Protein AF-A0A2U0SBZ8-F1 (afdb_monomer_lite)

pLDDT: mean 71.59, std 21.05, range [34.31, 94.06]

InterPro domains:
  IPR002104 Integrase, catalytic domain [PF00589] (18-80)
  IPR011010 DNA breaking-rejoining enzyme, catalytic core [SSF56349] (2-81)
  IPR013762 Integrase-like, catalytic domain superfamily [G3DSA:1.10.443.10] (1-111)
  IPR050808 Phage Integrase [PTHR30629] (2-86)

Foldseek 3Di:
DQVVLVVDPDDPLLSLLVVLCVQQVDDSVQQLQFFPVQDDVPQQWGWRQLVPPPNSDIDITRHDPVNSVSLVVLVVSDDPPDDRHSHDHPPVNPDPPPDDDDDDDPDDDDDDDDDDDDDDDDDDDDDDDDD

Sequence (131 aa):
MLRAIDGYEGQPAAALALRLTPHVFVRPGELCAAEWTESDLTATVWTIPGEEMKMGRPHRVPLSKQVLALVTEVREVRDEYLNTHWFLSLGQCQGQDQGVAGGVQREPTSHIPGVLRPAEFASPVGANPLR

Radius of gyration: 24.43 Å; chains: 1; bounding box: 36×71×66 Å

Structure (mmCIF, N/CA/C/O backbone):
data_AF-A0A2U0SBZ8-F1
#
_entry.id   AF-A0A2U0SBZ8-F1
#
loop_
_atom_site.group_PDB
_atom_site.id
_atom_site.type_symbol
_atom_site.label_atom_id
_atom_site.label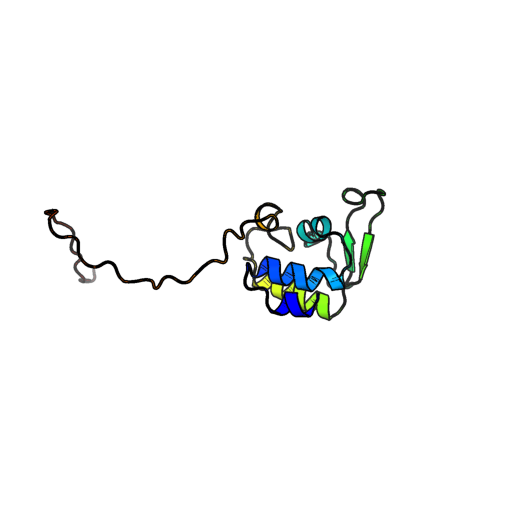_alt_id
_atom_site.label_comp_id
_atom_site.label_asym_id
_atom_site.label_entity_id
_atom_site.label_seq_id
_atom_site.pdbx_PDB_ins_code
_atom_site.Cartn_x
_atom_site.Cartn_y
_atom_site.Cartn_z
_atom_site.occupancy
_atom_site.B_iso_or_equiv
_atom_site.auth_seq_id
_atom_site.auth_comp_id
_atom_site.auth_asym_id
_atom_site.auth_atom_id
_atom_site.pdbx_PDB_model_num
ATOM 1 N N . MET A 1 1 ? -5.319 -15.008 10.208 1.00 61.28 1 MET A N 1
ATOM 2 C CA . MET A 1 1 ? -4.446 -13.872 9.853 1.00 61.28 1 MET A CA 1
ATOM 3 C C . MET A 1 1 ? -5.262 -12.670 9.389 1.00 61.28 1 MET A C 1
ATOM 5 O O . MET A 1 1 ? -5.303 -11.716 10.140 1.00 61.28 1 MET A O 1
ATOM 9 N N . LEU A 1 2 ? -5.997 -12.728 8.268 1.00 76.31 2 LEU A N 1
ATOM 10 C CA . LEU A 1 2 ? -6.769 -11.568 7.773 1.00 76.31 2 LEU A CA 1
ATOM 11 C C . LEU A 1 2 ? -7.811 -11.018 8.768 1.00 76.31 2 LEU A C 1
ATOM 13 O O . LEU A 1 2 ? -7.818 -9.828 9.027 1.00 76.31 2 LEU A O 1
ATOM 17 N N . ARG A 1 3 ? -8.583 -11.885 9.440 1.00 81.31 3 ARG A N 1
ATOM 18 C CA . ARG A 1 3 ? -9.565 -11.457 10.463 1.00 81.31 3 ARG A CA 1
ATOM 19 C C . ARG A 1 3 ? -8.967 -10.727 11.672 1.00 81.31 3 ARG A C 1
ATOM 21 O O . ARG A 1 3 ? -9.692 -10.068 12.399 1.00 81.31 3 ARG A O 1
ATOM 28 N N . ALA A 1 4 ? -7.670 -10.905 11.933 1.00 82.06 4 ALA A N 1
ATOM 29 C CA . ALA A 1 4 ? -7.003 -10.222 13.039 1.00 82.06 4 ALA A CA 1
ATOM 30 C C . ALA A 1 4 ? -6.637 -8.774 12.676 1.00 82.06 4 ALA A C 1
ATOM 32 O O . ALA A 1 4 ? -6.488 -7.952 13.569 1.00 82.06 4 ALA A O 1
ATOM 33 N N . ILE A 1 5 ? -6.519 -8.463 11.379 1.00 84.56 5 ILE A N 1
ATOM 34 C CA . ILE A 1 5 ? -6.257 -7.104 10.888 1.00 84.56 5 ILE A CA 1
ATOM 35 C C . ILE A 1 5 ? -7.489 -6.221 11.107 1.00 84.56 5 ILE A C 1
ATOM 37 O O . ILE A 1 5 ? -7.345 -5.065 11.483 1.00 84.56 5 ILE A O 1
ATOM 41 N N . ASP A 1 6 ? -8.691 -6.782 10.944 1.00 83.88 6 ASP A N 1
ATOM 42 C CA . ASP A 1 6 ? -9.952 -6.051 11.129 1.00 83.88 6 ASP A CA 1
ATOM 43 C C . ASP A 1 6 ? -10.173 -5.584 12.582 1.00 83.88 6 ASP A C 1
ATOM 45 O O . ASP A 1 6 ? -10.913 -4.635 12.816 1.00 83.88 6 ASP A O 1
ATOM 49 N N . GLY A 1 7 ? -9.534 -6.245 13.553 1.00 85.75 7 GLY A N 1
ATOM 50 C CA . GLY A 1 7 ? -9.579 -5.889 14.975 1.00 85.75 7 GLY A CA 1
ATOM 51 C C . GLY A 1 7 ? -8.373 -5.082 15.462 1.00 85.75 7 GLY A C 1
ATOM 52 O O . GLY A 1 7 ? -8.160 -4.998 16.667 1.00 85.75 7 GLY A O 1
ATOM 53 N N . TYR A 1 8 ? -7.535 -4.558 14.563 1.00 86.38 8 TYR A N 1
ATOM 54 C CA . TYR A 1 8 ? -6.382 -3.746 14.947 1.00 86.38 8 TYR A CA 1
ATOM 55 C C . TYR A 1 8 ? -6.825 -2.333 15.365 1.00 86.38 8 TYR A C 1
ATOM 57 O O . TYR A 1 8 ? -7.351 -1.579 14.551 1.00 86.38 8 TYR A O 1
ATOM 65 N N . GLU A 1 9 ? -6.576 -1.967 16.626 1.00 84.38 9 GLU A N 1
ATOM 66 C CA . GLU A 1 9 ? -7.005 -0.690 17.233 1.00 84.38 9 GLU A CA 1
ATOM 67 C C . GLU A 1 9 ? -5.892 0.378 17.296 1.00 84.38 9 GLU A C 1
ATOM 69 O O . GLU A 1 9 ? -6.036 1.396 17.970 1.00 84.38 9 GLU A O 1
ATOM 74 N N . GLY A 1 10 ? -4.759 0.151 16.623 1.00 85.12 10 GLY A N 1
ATOM 75 C CA . GLY A 1 10 ? -3.624 1.078 16.636 1.00 85.12 10 GLY A CA 1
ATOM 76 C C . GLY A 1 10 ? -3.773 2.259 15.671 1.00 85.12 10 GLY A C 1
ATOM 77 O O . GLY A 1 10 ? -4.870 2.716 15.352 1.00 85.12 10 GLY A O 1
ATOM 78 N N . GLN A 1 11 ? -2.643 2.780 15.181 1.00 84.31 11 GLN A N 1
ATOM 79 C CA . GLN A 1 11 ? -2.653 3.939 14.283 1.00 84.31 11 GLN A CA 1
ATOM 80 C C . GLN A 1 11 ? -3.421 3.637 12.977 1.00 84.31 11 GLN A C 1
ATOM 82 O O . GLN A 1 11 ? -3.183 2.593 12.360 1.00 84.31 11 GLN A O 1
ATOM 87 N N . PRO A 1 12 ? -4.270 4.557 12.479 1.00 85.44 12 PRO A N 1
ATOM 88 C CA . PRO A 1 12 ? -5.093 4.314 11.289 1.00 85.44 12 PRO A CA 1
ATOM 89 C C . PRO A 1 12 ? -4.251 4.048 10.033 1.00 85.44 12 PRO A C 1
ATOM 91 O O . PRO A 1 12 ? -4.589 3.188 9.222 1.00 85.44 12 PRO A O 1
ATOM 94 N N . ALA A 1 13 ? -3.100 4.714 9.904 1.00 84.38 13 ALA A N 1
ATOM 95 C CA . ALA A 1 13 ? -2.148 4.459 8.825 1.00 84.38 13 ALA A CA 1
ATOM 96 C C . ALA A 1 13 ? -1.582 3.026 8.874 1.00 84.38 13 ALA A C 1
ATOM 98 O O . ALA A 1 13 ? -1.497 2.358 7.844 1.00 84.38 13 ALA A O 1
ATOM 99 N N . ALA A 1 14 ? -1.256 2.526 10.071 1.00 85.56 14 ALA A N 1
ATOM 100 C CA . ALA A 1 14 ? -0.776 1.160 10.258 1.00 85.56 14 ALA A CA 1
ATOM 101 C C . ALA A 1 14 ? -1.875 0.127 9.953 1.00 85.56 14 ALA A C 1
ATOM 103 O O . ALA A 1 14 ? -1.601 -0.879 9.297 1.00 85.56 14 ALA A O 1
ATOM 104 N N . ALA A 1 15 ? -3.129 0.402 10.329 1.00 87.69 15 ALA A N 1
ATOM 105 C CA . ALA A 1 15 ? -4.275 -0.437 9.974 1.00 87.69 15 ALA A CA 1
ATOM 106 C C . ALA A 1 15 ? -4.429 -0.574 8.447 1.00 87.69 15 ALA A C 1
ATOM 108 O O . ALA A 1 15 ? -4.604 -1.676 7.921 1.00 87.69 15 ALA A O 1
ATOM 109 N N . LEU A 1 16 ? -4.308 0.539 7.716 1.00 89.88 16 LEU A N 1
ATOM 110 C CA . LEU A 1 16 ? -4.375 0.558 6.253 1.00 89.88 16 LEU A CA 1
ATOM 111 C C . LEU A 1 16 ? -3.194 -0.178 5.609 1.00 89.88 16 LEU A C 1
ATOM 113 O O . LEU A 1 16 ? -3.405 -0.965 4.686 1.00 89.88 16 LEU A O 1
ATOM 117 N N . ALA A 1 17 ? -1.973 -0.003 6.120 1.00 89.44 17 ALA A N 1
ATOM 118 C CA . ALA A 1 17 ? -0.798 -0.741 5.651 1.00 89.44 17 ALA A CA 1
ATOM 119 C C . ALA A 1 17 ? -0.955 -2.261 5.845 1.00 89.44 17 ALA A C 1
ATOM 121 O O . ALA A 1 17 ? -0.661 -3.045 4.936 1.00 89.44 17 ALA A O 1
ATOM 122 N N . LEU A 1 18 ? -1.486 -2.690 6.995 1.00 89.50 18 LEU A N 1
ATOM 123 C CA . LEU A 1 18 ? -1.789 -4.097 7.269 1.00 89.50 18 LEU A CA 1
ATOM 124 C C . LEU A 1 18 ? -2.835 -4.650 6.295 1.00 89.50 18 LEU A C 1
ATOM 126 O O . LEU A 1 18 ? -2.651 -5.751 5.776 1.00 89.50 18 LEU A O 1
ATOM 130 N N . ARG A 1 19 ? -3.893 -3.882 5.997 1.00 90.69 19 ARG A N 1
ATOM 131 C CA . ARG A 1 19 ? -4.917 -4.251 5.000 1.00 90.69 19 ARG A CA 1
ATOM 132 C C . ARG A 1 19 ? -4.341 -4.326 3.585 1.00 90.69 19 ARG A C 1
ATOM 134 O O . ARG A 1 19 ? -4.713 -5.222 2.839 1.00 90.69 19 ARG A O 1
ATOM 141 N N . LEU A 1 20 ? -3.421 -3.433 3.219 1.00 91.06 20 LEU A N 1
ATOM 142 C CA . LEU A 1 20 ? -2.800 -3.377 1.891 1.00 91.06 20 LEU A CA 1
ATOM 143 C C . LEU A 1 20 ? -1.797 -4.507 1.641 1.00 91.06 20 LEU A C 1
ATOM 145 O O . LEU A 1 20 ? -1.775 -5.067 0.546 1.00 91.06 20 LEU A O 1
ATOM 149 N N . THR A 1 21 ? -1.010 -4.879 2.651 1.00 90.62 21 THR A N 1
ATOM 150 C CA . THR A 1 21 ? 0.042 -5.910 2.568 1.00 90.62 21 THR A CA 1
ATOM 151 C C . THR A 1 21 ? -0.380 -7.198 1.828 1.00 90.62 21 THR A C 1
ATOM 153 O O . THR A 1 21 ? 0.320 -7.590 0.890 1.00 90.62 21 THR A O 1
ATOM 156 N N . PRO A 1 22 ? -1.513 -7.860 2.155 1.00 90.75 22 PRO A N 1
ATOM 157 C CA . PRO A 1 22 ? -1.942 -9.081 1.465 1.00 90.75 22 PRO A CA 1
ATOM 158 C C . PRO A 1 22 ? -2.406 -8.867 0.017 1.00 90.75 22 PRO A C 1
ATOM 160 O O . PRO A 1 22 ? -2.590 -9.850 -0.695 1.00 90.75 22 PRO A O 1
ATOM 163 N N . HIS A 1 23 ? -2.630 -7.629 -0.426 1.00 91.00 23 HIS A N 1
ATOM 164 C CA . HIS A 1 23 ? -3.053 -7.346 -1.797 1.00 91.00 23 HIS A CA 1
ATOM 165 C C . HIS A 1 23 ? -1.883 -7.095 -2.748 1.00 91.00 23 HIS A C 1
ATOM 167 O O . HIS A 1 23 ? -1.974 -7.455 -3.919 1.00 91.00 23 HIS A O 1
ATOM 173 N N . VAL A 1 24 ? -0.807 -6.469 -2.263 1.00 91.25 24 VAL A N 1
ATOM 174 C CA . VAL A 1 24 ? 0.329 -6.053 -3.103 1.00 91.25 24 VAL A CA 1
ATOM 175 C C . VAL A 1 24 ? 1.506 -7.026 -3.063 1.00 91.25 24 VAL A C 1
ATOM 177 O O . VAL A 1 24 ? 2.316 -7.017 -3.981 1.00 91.25 24 VAL A O 1
ATOM 180 N N . PHE A 1 25 ? 1.603 -7.880 -2.035 1.00 88.75 25 PHE A N 1
ATOM 181 C CA . PHE A 1 25 ? 2.671 -8.884 -1.873 1.00 88.75 25 PHE A CA 1
ATOM 182 C C . PHE A 1 25 ? 4.112 -8.340 -1.934 1.00 88.75 25 PHE A C 1
ATOM 184 O O . PHE A 1 25 ? 5.062 -9.102 -2.122 1.00 88.75 25 PHE A O 1
ATOM 191 N N . VAL A 1 26 ? 4.290 -7.037 -1.730 1.00 89.69 26 VAL A N 1
ATOM 192 C CA . VAL A 1 26 ? 5.605 -6.406 -1.574 1.00 89.69 26 VAL A CA 1
ATOM 193 C C . VAL A 1 26 ? 6.089 -6.562 -0.137 1.00 89.69 26 VAL A C 1
ATOM 195 O O . VAL A 1 26 ? 5.314 -6.879 0.775 1.00 89.69 26 VAL A O 1
ATOM 198 N N . ARG A 1 27 ? 7.377 -6.324 0.106 1.00 88.12 27 ARG A N 1
ATOM 199 C CA . ARG A 1 27 ? 7.896 -6.354 1.475 1.00 88.12 27 ARG A CA 1
ATOM 200 C C . ARG A 1 27 ? 7.320 -5.187 2.280 1.00 88.12 27 ARG A C 1
ATOM 202 O O . ARG A 1 27 ? 7.164 -4.101 1.731 1.00 88.12 27 ARG A O 1
ATOM 209 N N . PRO A 1 28 ? 7.104 -5.346 3.597 1.00 85.75 28 PRO A N 1
ATOM 210 C CA . PRO A 1 28 ? 6.618 -4.251 4.434 1.00 85.75 28 PRO A CA 1
ATOM 211 C C . PRO A 1 28 ? 7.464 -2.974 4.322 1.00 85.75 28 PRO A C 1
ATOM 213 O O . PRO A 1 28 ? 6.904 -1.888 4.271 1.00 85.75 28 PRO A O 1
ATOM 216 N N . GLY A 1 29 ? 8.794 -3.098 4.217 1.00 83.75 29 GLY A N 1
ATOM 217 C CA . GLY A 1 29 ? 9.684 -1.948 4.016 1.00 83.75 29 GLY A CA 1
ATOM 218 C C . GLY A 1 29 ? 9.458 -1.223 2.685 1.00 83.75 29 GLY A C 1
ATOM 219 O O . GLY A 1 29 ? 9.407 -0.001 2.673 1.00 83.75 29 GLY A O 1
ATOM 220 N N . GLU A 1 30 ? 9.237 -1.975 1.601 1.00 86.94 30 GLU A N 1
ATOM 221 C CA . GLU A 1 30 ? 8.922 -1.431 0.270 1.00 86.94 30 GLU A CA 1
ATOM 222 C C . GLU A 1 30 ? 7.551 -0.726 0.288 1.00 86.94 30 GLU A C 1
ATOM 224 O O . GLU A 1 30 ? 7.402 0.357 -0.262 1.00 86.94 30 GLU A O 1
ATOM 229 N N . LEU A 1 31 ? 6.557 -1.287 0.993 1.00 88.75 31 LEU A N 1
ATOM 230 C CA . LEU A 1 31 ? 5.241 -0.657 1.168 1.00 88.75 31 LEU A CA 1
ATOM 231 C C . LEU A 1 31 ? 5.303 0.634 1.994 1.00 88.75 31 LEU A C 1
ATOM 233 O O . LEU A 1 31 ? 4.624 1.602 1.669 1.00 88.75 31 LEU A O 1
ATOM 237 N N . CYS A 1 32 ? 6.102 0.658 3.062 1.00 85.31 32 CYS A N 1
ATOM 238 C CA . CYS A 1 32 ? 6.251 1.841 3.913 1.00 85.31 32 CYS A CA 1
ATOM 239 C C . CYS A 1 32 ? 7.004 2.978 3.208 1.00 85.31 32 CYS A C 1
ATOM 241 O O . CYS A 1 32 ? 6.766 4.142 3.520 1.00 85.31 32 CYS A O 1
ATOM 243 N N . ALA A 1 33 ? 7.903 2.641 2.281 1.00 85.19 33 ALA A N 1
ATOM 244 C CA . ALA A 1 33 ? 8.669 3.592 1.480 1.00 85.19 33 ALA A CA 1
ATOM 245 C C . ALA A 1 33 ? 7.985 3.968 0.152 1.00 85.19 33 ALA A C 1
ATOM 247 O O . ALA A 1 33 ? 8.544 4.752 -0.603 1.00 85.19 33 ALA A O 1
ATOM 248 N N . ALA A 1 34 ? 6.788 3.444 -0.133 1.00 89.00 34 ALA A N 1
ATOM 249 C CA . ALA A 1 34 ? 6.093 3.691 -1.393 1.00 89.00 34 ALA A CA 1
ATOM 250 C C . ALA A 1 34 ? 5.855 5.189 -1.625 1.00 89.00 34 ALA A C 1
ATOM 252 O O . ALA A 1 34 ? 5.26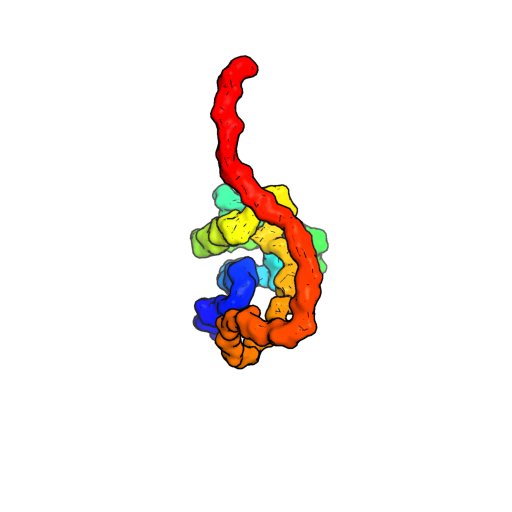5 5.861 -0.773 1.00 89.00 34 ALA A O 1
ATOM 253 N N . GLU A 1 35 ? 6.252 5.709 -2.786 1.00 88.69 35 GLU A N 1
ATOM 254 C CA . GLU A 1 35 ? 6.003 7.102 -3.158 1.00 88.69 35 GLU A CA 1
ATOM 255 C C . GLU A 1 35 ? 4.767 7.264 -4.053 1.00 88.69 35 GLU A C 1
ATOM 257 O O . GLU A 1 35 ? 4.396 6.395 -4.843 1.00 88.69 35 GLU A O 1
ATOM 262 N N . TRP A 1 36 ? 4.114 8.427 -3.971 1.00 88.06 36 TRP A N 1
ATOM 263 C CA . TRP A 1 36 ? 3.001 8.759 -4.871 1.00 88.06 36 TRP A CA 1
ATOM 264 C C . TRP A 1 36 ? 3.454 8.894 -6.329 1.00 88.06 36 TRP A C 1
ATOM 266 O O . TRP A 1 36 ? 2.701 8.558 -7.241 1.00 88.06 36 TRP A O 1
ATOM 276 N N . THR A 1 37 ? 4.687 9.353 -6.540 1.00 88.62 37 THR A N 1
ATOM 277 C CA . THR A 1 37 ? 5.347 9.522 -7.847 1.00 88.62 37 THR A CA 1
ATOM 278 C C . THR A 1 37 ? 5.566 8.191 -8.574 1.00 88.62 37 THR A C 1
ATOM 280 O O . THR A 1 37 ? 5.550 8.151 -9.802 1.00 88.62 37 THR A O 1
ATOM 283 N N . GLU A 1 38 ? 5.717 7.095 -7.831 1.00 88.12 38 GLU A N 1
ATOM 284 C CA . GLU A 1 38 ? 5.898 5.732 -8.346 1.00 88.12 38 GLU A CA 1
ATOM 285 C C . GLU A 1 38 ? 4.582 5.064 -8.769 1.00 88.12 38 GLU A C 1
ATOM 287 O O . GLU A 1 38 ? 4.578 4.022 -9.439 1.00 88.12 38 GLU A O 1
ATOM 292 N N . SER A 1 39 ? 3.452 5.624 -8.333 1.00 87.31 39 SER A N 1
ATOM 293 C CA . SER A 1 39 ? 2.124 5.057 -8.538 1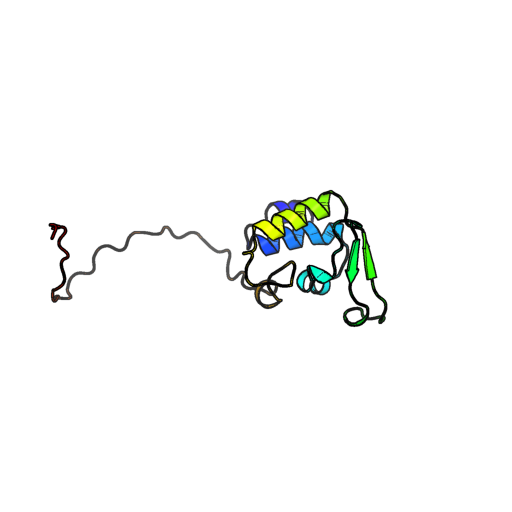.00 87.31 39 SER A CA 1
ATOM 294 C C . SER A 1 39 ? 1.377 5.752 -9.672 1.00 87.31 39 SER A C 1
ATOM 296 O O . SER A 1 39 ? 0.992 6.914 -9.566 1.00 87.31 39 SER A O 1
ATOM 298 N N . ASP A 1 40 ? 1.110 5.017 -10.750 1.00 87.62 40 ASP A N 1
ATOM 299 C CA . ASP A 1 40 ? 0.212 5.455 -11.813 1.00 87.62 40 ASP A CA 1
ATOM 300 C C . ASP A 1 40 ? -1.196 4.922 -11.529 1.00 87.62 40 ASP A C 1
ATOM 302 O O . ASP A 1 40 ? -1.537 3.769 -11.818 1.00 87.62 40 ASP A O 1
ATOM 306 N N . LEU A 1 41 ? -2.031 5.781 -10.943 1.00 83.12 41 LEU A N 1
ATOM 307 C CA . LEU A 1 41 ? -3.426 5.460 -10.634 1.00 83.12 41 LEU A CA 1
ATOM 308 C C . LEU A 1 41 ? -4.296 5.322 -11.894 1.00 83.12 41 LEU A C 1
ATOM 310 O O . LEU A 1 41 ? -5.329 4.659 -11.837 1.00 83.12 41 LEU A O 1
ATOM 314 N N . THR A 1 42 ? -3.880 5.895 -13.029 1.0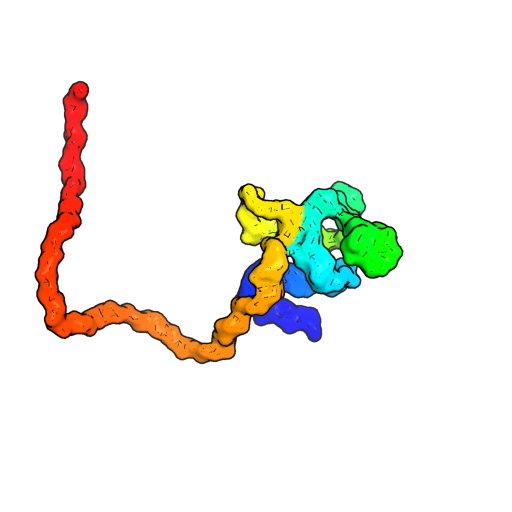0 85.88 42 THR A N 1
ATOM 315 C CA . THR A 1 42 ? -4.601 5.784 -14.308 1.00 85.88 42 THR A CA 1
ATOM 316 C C . THR A 1 42 ? -4.322 4.435 -14.955 1.00 85.88 42 THR A C 1
ATOM 318 O O . THR A 1 42 ? -5.246 3.735 -15.366 1.00 85.88 42 THR A O 1
ATOM 321 N N . ALA A 1 43 ? -3.050 4.036 -15.003 1.00 88.56 43 ALA A N 1
ATOM 322 C CA . ALA A 1 43 ? -2.645 2.717 -15.476 1.00 88.56 43 ALA A CA 1
ATOM 323 C C . ALA A 1 43 ? -2.909 1.609 -14.445 1.00 88.56 43 ALA A C 1
ATOM 325 O O . ALA A 1 43 ? -2.797 0.431 -14.780 1.00 88.56 43 ALA A O 1
ATOM 326 N N . THR A 1 44 ? -3.283 1.959 -13.210 1.00 92.25 44 THR A N 1
ATOM 327 C CA . THR A 1 44 ? -3.488 1.041 -12.076 1.00 92.25 44 THR A CA 1
ATOM 328 C C . THR A 1 44 ? -2.246 0.199 -11.770 1.00 92.25 44 THR A C 1
ATOM 330 O O . THR A 1 44 ? -2.331 -0.995 -11.488 1.00 92.25 44 THR A O 1
ATOM 333 N N . VAL A 1 45 ? -1.066 0.815 -11.846 1.00 93.50 45 VAL A N 1
ATOM 334 C CA . VAL A 1 45 ? 0.220 0.146 -11.623 1.00 93.50 45 VAL A CA 1
ATOM 335 C C . VAL A 1 45 ? 1.074 0.975 -10.679 1.00 93.50 45 VAL A C 1
ATOM 337 O O . VAL A 1 45 ? 1.274 2.168 -10.887 1.00 93.50 45 VAL A O 1
ATOM 340 N N . TRP A 1 46 ? 1.637 0.318 -9.673 1.00 94.06 46 TRP A N 1
ATOM 341 C CA . TRP A 1 46 ? 2.715 0.864 -8.859 1.00 94.06 46 TRP A CA 1
ATOM 342 C C . TRP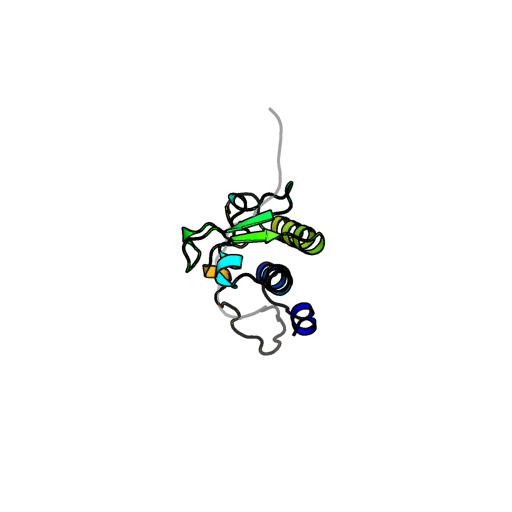 A 1 46 ? 4.045 0.264 -9.313 1.00 94.06 46 TRP A C 1
ATOM 344 O O . TRP A 1 46 ? 4.162 -0.954 -9.463 1.00 94.06 46 TRP A O 1
ATOM 354 N N . THR A 1 47 ? 5.033 1.110 -9.598 1.00 93.12 47 THR A N 1
ATOM 355 C CA . THR A 1 47 ? 6.354 0.678 -10.066 1.00 93.12 47 THR A CA 1
ATOM 356 C C . THR A 1 47 ? 7.406 1.005 -9.019 1.00 93.12 47 THR A C 1
ATOM 358 O O . THR A 1 47 ? 7.795 2.156 -8.884 1.00 93.12 47 THR A O 1
ATOM 361 N N . ILE A 1 48 ? 7.925 -0.020 -8.350 1.00 90.31 48 ILE A N 1
ATOM 362 C CA . ILE A 1 48 ? 9.038 0.118 -7.410 1.00 90.31 48 ILE A CA 1
ATOM 363 C C . ILE A 1 48 ? 10.345 0.215 -8.213 1.00 90.31 48 ILE A C 1
ATOM 365 O O . ILE A 1 48 ? 10.610 -0.677 -9.039 1.00 90.31 48 ILE A O 1
ATOM 369 N N . PRO A 1 49 ? 11.166 1.261 -8.005 1.00 88.56 49 PRO A N 1
ATOM 370 C CA . PRO A 1 49 ? 12.451 1.424 -8.669 1.00 88.56 49 PRO A CA 1
ATOM 371 C C . PRO A 1 49 ? 13.380 0.233 -8.435 1.00 88.56 49 PRO A C 1
ATOM 373 O O . PRO A 1 49 ? 13.378 -0.404 -7.385 1.00 88.56 49 PRO A O 1
ATOM 376 N N . GLY A 1 50 ? 14.224 -0.067 -9.425 1.00 87.12 50 GLY A N 1
ATOM 377 C CA . GLY A 1 50 ? 15.203 -1.148 -9.301 1.00 87.12 50 GLY A CA 1
ATOM 378 C C . GLY A 1 50 ? 16.243 -0.905 -8.203 1.00 87.12 50 GLY A C 1
ATOM 379 O O . GLY A 1 50 ? 16.788 -1.874 -7.688 1.00 87.12 50 GLY A O 1
ATOM 380 N N . GLU A 1 51 ? 16.485 0.357 -7.842 1.00 84.00 51 GLU A N 1
ATOM 381 C CA . GLU A 1 51 ? 17.448 0.778 -6.814 1.00 84.00 51 GLU A CA 1
ATOM 382 C C . GLU A 1 51 ? 17.057 0.285 -5.411 1.00 84.00 51 GLU A C 1
ATOM 384 O O . GLU A 1 51 ? 17.915 -0.179 -4.664 1.00 84.00 51 GLU A O 1
ATOM 389 N N . GLU A 1 52 ? 15.757 0.259 -5.109 1.00 76.62 52 GLU A N 1
ATOM 390 C CA . GLU A 1 52 ? 15.193 -0.268 -3.856 1.00 76.62 52 GLU A CA 1
ATOM 391 C C . GLU A 1 52 ? 15.085 -1.806 -3.856 1.00 76.62 52 GLU A C 1
ATOM 393 O O . GLU A 1 52 ? 14.917 -2.463 -2.823 1.00 76.62 52 GLU A O 1
ATOM 398 N N . MET A 1 53 ? 15.199 -2.424 -5.035 1.00 82.94 53 MET A N 1
ATOM 399 C CA . MET A 1 53 ? 15.040 -3.860 -5.217 1.00 82.94 53 MET A CA 1
ATOM 400 C C . MET A 1 53 ? 16.381 -4.586 -5.130 1.00 82.94 53 MET A C 1
ATOM 402 O O . MET A 1 53 ? 17.334 -4.302 -5.850 1.00 82.94 53 MET A O 1
ATOM 406 N N . LYS A 1 54 ? 16.411 -5.683 -4.365 1.00 79.38 54 LYS A N 1
ATOM 407 C CA . LYS A 1 54 ? 17.605 -6.535 -4.189 1.00 79.38 54 LYS A CA 1
ATOM 408 C C . LYS A 1 54 ? 18.272 -7.001 -5.496 1.00 79.38 54 LYS A C 1
ATOM 410 O O . LYS A 1 54 ? 19.462 -7.296 -5.503 1.00 79.38 54 LYS A O 1
ATOM 415 N N . MET A 1 55 ? 17.506 -7.120 -6.580 1.00 83.94 55 MET A N 1
ATOM 416 C CA . MET A 1 55 ? 17.984 -7.620 -7.876 1.00 83.94 55 MET A CA 1
ATOM 417 C C . MET A 1 55 ? 18.213 -6.513 -8.917 1.00 83.94 55 MET A C 1
ATOM 419 O O . MET A 1 55 ? 18.453 -6.838 -10.080 1.00 83.94 55 MET A O 1
ATOM 423 N N . GLY A 1 56 ? 18.102 -5.232 -8.543 1.00 84.81 56 GLY A N 1
ATOM 424 C CA . GLY A 1 56 ? 18.360 -4.105 -9.446 1.00 84.81 56 GLY A CA 1
ATOM 425 C C . GLY A 1 56 ? 17.337 -3.943 -10.575 1.00 84.81 56 GLY A C 1
ATOM 426 O O . GLY A 1 56 ? 17.605 -3.260 -11.559 1.00 84.81 56 GLY A O 1
ATOM 427 N N . ARG A 1 57 ? 16.185 -4.622 -10.499 1.00 86.81 57 ARG A N 1
ATOM 428 C CA . ARG A 1 57 ? 15.160 -4.624 -11.553 1.00 86.81 57 ARG A CA 1
ATOM 429 C C . ARG A 1 57 ? 13.889 -3.949 -11.049 1.00 86.81 57 ARG A C 1
ATOM 431 O O . ARG A 1 57 ? 13.426 -4.347 -9.980 1.00 86.81 57 ARG A O 1
ATOM 438 N N . PRO A 1 58 ? 13.302 -3.012 -11.816 1.00 90.38 58 PRO A N 1
ATOM 439 C CA . PRO A 1 58 ? 12.024 -2.414 -11.460 1.00 90.38 58 PRO A CA 1
ATOM 440 C C . PRO A 1 58 ? 10.948 -3.480 -11.264 1.00 90.38 58 PRO A C 1
ATOM 442 O O . PRO A 1 58 ? 10.816 -4.397 -12.084 1.00 90.38 58 PRO A O 1
ATOM 445 N N . HIS A 1 59 ? 10.170 -3.352 -10.195 1.00 91.75 59 HIS A N 1
ATOM 446 C CA . HIS A 1 59 ? 9.071 -4.259 -9.895 1.00 91.75 59 HIS A CA 1
ATOM 447 C C . HIS A 1 59 ? 7.738 -3.558 -10.131 1.00 91.75 59 HIS A C 1
ATOM 449 O O . HIS A 1 59 ? 7.457 -2.521 -9.545 1.00 91.75 59 HIS A O 1
ATOM 455 N N . ARG A 1 60 ? 6.917 -4.121 -11.021 1.00 92.75 60 ARG A N 1
ATOM 456 C CA . ARG A 1 60 ? 5.597 -3.581 -11.356 1.00 92.75 60 ARG A CA 1
ATOM 457 C C . ARG A 1 60 ? 4.524 -4.372 -10.629 1.00 92.75 60 ARG A C 1
ATOM 459 O O . ARG A 1 60 ? 4.366 -5.565 -10.884 1.00 92.75 60 ARG A O 1
ATOM 466 N N . VAL A 1 61 ? 3.782 -3.689 -9.771 1.00 92.44 61 VAL A N 1
ATOM 467 C CA . VAL A 1 61 ? 2.700 -4.239 -8.961 1.00 92.44 61 VAL A CA 1
ATOM 468 C C . VAL A 1 61 ? 1.366 -3.753 -9.536 1.00 92.44 61 VAL A C 1
ATOM 470 O O . VAL A 1 61 ? 1.094 -2.550 -9.514 1.00 92.44 61 VAL A O 1
ATOM 473 N N . PRO A 1 62 ? 0.522 -4.647 -10.080 1.00 92.69 62 PRO A N 1
ATOM 474 C CA . PRO A 1 62 ? -0.811 -4.271 -10.535 1.00 92.69 62 PRO A CA 1
ATOM 475 C C . PRO A 1 62 ? -1.719 -3.972 -9.335 1.00 92.69 62 PRO A C 1
ATOM 477 O O . PRO A 1 62 ? -1.810 -4.759 -8.392 1.00 92.69 62 PRO A O 1
ATOM 480 N N . LEU A 1 63 ? -2.419 -2.840 -9.377 1.00 93.06 63 LEU A N 1
ATOM 481 C CA . LEU A 1 63 ? -3.305 -2.380 -8.313 1.00 93.06 63 LEU A CA 1
ATOM 482 C C . LEU A 1 63 ? -4.740 -2.817 -8.613 1.00 93.06 63 LEU A C 1
ATOM 484 O O . LEU A 1 63 ? -5.351 -2.412 -9.601 1.00 93.06 63 LEU A O 1
ATOM 488 N N . SER A 1 64 ? -5.305 -3.653 -7.744 1.00 93.62 64 SER A N 1
ATOM 489 C CA . SER A 1 64 ? -6.712 -4.040 -7.845 1.00 93.62 64 SER A CA 1
ATOM 490 C C . SER A 1 64 ? -7.636 -2.891 -7.426 1.00 93.62 64 SER A C 1
ATOM 492 O O . SER A 1 64 ? -7.234 -1.967 -6.721 1.00 93.62 64 SER A O 1
ATOM 494 N N . LYS A 1 65 ? -8.926 -2.983 -7.772 1.00 92.69 65 LYS A N 1
ATOM 495 C CA . LYS A 1 65 ? -9.939 -2.010 -7.320 1.00 92.69 65 LYS A CA 1
ATOM 496 C C . LYS A 1 65 ? -9.985 -1.864 -5.793 1.00 92.69 65 LYS A C 1
ATOM 498 O O . LYS A 1 65 ? -10.214 -0.769 -5.296 1.00 92.69 65 LYS A O 1
ATOM 503 N N . GLN A 1 66 ? -9.748 -2.958 -5.063 1.00 92.81 66 GLN A N 1
ATOM 504 C CA . GLN A 1 66 ? -9.687 -2.944 -3.599 1.00 92.81 66 GLN A CA 1
ATOM 505 C C . GLN A 1 66 ? -8.483 -2.140 -3.102 1.00 92.81 66 GLN A C 1
ATOM 507 O O . GLN A 1 66 ? -8.620 -1.332 -2.191 1.00 92.81 66 GLN A O 1
ATOM 512 N N . VAL A 1 67 ? -7.324 -2.311 -3.742 1.00 93.12 67 VAL A N 1
ATOM 513 C CA . VAL A 1 67 ? -6.113 -1.548 -3.417 1.00 93.12 67 VAL A CA 1
ATOM 514 C C . VAL A 1 67 ? -6.320 -0.064 -3.686 1.00 93.12 67 VAL A C 1
ATOM 516 O O . VAL A 1 67 ? -5.980 0.748 -2.839 1.00 93.12 67 VAL A O 1
ATOM 519 N N . LEU A 1 68 ? -6.932 0.302 -4.812 1.00 92.50 68 LEU A N 1
ATOM 520 C CA . LEU A 1 68 ? -7.209 1.705 -5.138 1.00 92.50 68 LEU A CA 1
ATOM 521 C C . LEU A 1 68 ? -8.130 2.381 -4.111 1.00 92.50 68 LEU A C 1
ATOM 523 O O . LEU A 1 68 ? -7.906 3.539 -3.761 1.00 92.50 68 LEU A O 1
ATOM 527 N N . ALA A 1 69 ? -9.136 1.662 -3.602 1.00 92.94 69 ALA A N 1
ATOM 528 C CA . ALA A 1 69 ? -9.995 2.162 -2.530 1.00 92.94 69 ALA A CA 1
ATOM 529 C C . ALA A 1 69 ? -9.192 2.410 -1.241 1.00 92.94 69 ALA A C 1
ATOM 531 O O . ALA A 1 69 ? -9.225 3.511 -0.701 1.00 92.94 69 ALA A O 1
ATOM 532 N N . LEU A 1 70 ? -8.377 1.437 -0.821 1.00 91.69 70 LEU A N 1
ATOM 533 C CA . LEU A 1 70 ? -7.513 1.564 0.359 1.00 91.69 70 LEU A CA 1
ATOM 534 C C . LEU A 1 70 ? -6.483 2.693 0.219 1.00 91.69 70 LEU A C 1
ATOM 536 O O . LEU A 1 70 ? -6.253 3.443 1.158 1.00 91.69 70 LEU A O 1
ATOM 540 N N . VAL A 1 71 ? -5.867 2.838 -0.954 1.00 90.00 71 VAL A N 1
ATOM 541 C CA . VAL A 1 71 ? -4.906 3.912 -1.248 1.00 90.00 71 VAL A CA 1
ATOM 542 C C . VAL A 1 71 ? -5.588 5.282 -1.193 1.00 90.00 71 VAL A C 1
ATOM 544 O O . VAL A 1 71 ? -4.976 6.258 -0.770 1.00 90.00 71 VAL A O 1
ATOM 547 N N . THR A 1 72 ? -6.866 5.360 -1.566 1.00 89.19 72 THR A N 1
ATOM 548 C CA . THR A 1 72 ? -7.666 6.582 -1.421 1.00 89.19 72 THR A CA 1
ATOM 549 C C . THR A 1 72 ? -7.932 6.890 0.054 1.00 89.19 72 THR A C 1
ATOM 551 O O . THR A 1 72 ? -7.679 8.013 0.472 1.00 89.19 72 THR A O 1
ATOM 554 N N . GLU A 1 73 ? -8.309 5.893 0.865 1.00 90.12 73 GLU A N 1
ATOM 555 C CA . GLU A 1 73 ? -8.440 6.045 2.328 1.00 90.12 73 GLU A CA 1
ATOM 556 C C . GLU A 1 73 ? -7.123 6.546 2.958 1.00 90.12 73 GLU A C 1
ATOM 558 O O . GLU A 1 73 ? -7.124 7.446 3.795 1.00 90.12 73 GLU A O 1
ATOM 563 N N . VAL A 1 74 ? -5.968 6.033 2.508 1.00 88.69 74 VAL A N 1
ATOM 564 C CA . VAL A 1 74 ? -4.643 6.503 2.958 1.00 88.69 74 VAL A CA 1
ATOM 565 C C . VAL A 1 74 ? -4.434 7.994 2.654 1.00 88.69 74 VAL A C 1
ATOM 567 O O . VAL A 1 74 ? -3.842 8.705 3.468 1.00 88.69 74 VAL A O 1
ATOM 570 N N . ARG A 1 75 ? -4.932 8.495 1.514 1.00 85.06 75 ARG A N 1
ATOM 571 C CA . ARG A 1 75 ? -4.861 9.926 1.157 1.00 85.06 75 ARG A CA 1
ATOM 572 C C . ARG A 1 75 ? -5.746 10.815 2.018 1.00 85.06 75 ARG A C 1
ATOM 574 O O . ARG A 1 75 ? -5.420 11.984 2.153 1.00 85.06 75 ARG A O 1
ATOM 581 N N . GLU A 1 76 ? -6.834 10.287 2.558 1.00 84.62 76 GLU A N 1
ATOM 582 C CA . GLU A 1 76 ? -7.743 11.035 3.431 1.00 84.62 76 GLU A CA 1
ATOM 583 C C . GLU A 1 76 ? -7.243 11.072 4.876 1.00 84.62 76 GLU A C 1
ATOM 585 O O . GLU A 1 76 ? -7.385 12.079 5.562 1.00 84.62 76 GLU A O 1
ATOM 590 N N . VAL A 1 77 ? -6.631 9.977 5.341 1.00 82.00 77 VAL A N 1
ATOM 591 C CA . VAL A 1 77 ? -6.047 9.892 6.689 1.00 82.00 77 VAL A CA 1
ATOM 592 C C . VAL A 1 77 ? -4.800 10.771 6.824 1.00 82.00 77 VAL A C 1
ATOM 594 O O . VAL A 1 77 ? -4.472 11.210 7.927 1.00 82.00 77 VAL A O 1
ATOM 597 N N . ARG A 1 78 ? -4.087 11.027 5.723 1.00 74.31 78 ARG A N 1
ATOM 598 C CA . ARG A 1 78 ? -2.916 11.912 5.715 1.00 74.31 78 ARG A CA 1
ATOM 599 C C . ARG A 1 78 ? -3.318 13.361 5.441 1.00 74.31 78 ARG A C 1
ATOM 601 O O . ARG A 1 78 ? -4.187 13.634 4.624 1.00 74.31 78 ARG A O 1
ATOM 608 N N . ASP A 1 79 ? -2.589 14.286 6.053 1.00 63.19 79 ASP A N 1
ATOM 609 C CA . ASP A 1 79 ? -2.668 15.703 5.704 1.00 63.19 79 ASP A CA 1
ATOM 610 C C . ASP A 1 79 ? -1.968 15.973 4.352 1.00 63.19 79 ASP A C 1
ATOM 612 O O . ASP A 1 79 ? -0.940 15.364 4.021 1.00 63.19 79 ASP A O 1
ATOM 616 N N . GLU A 1 80 ? -2.543 16.874 3.557 1.00 59.22 80 GLU A N 1
ATOM 617 C CA . GLU A 1 80 ? -2.190 17.195 2.165 1.00 59.22 80 GLU A CA 1
ATOM 618 C C . GLU A 1 80 ? -0.772 17.773 2.028 1.00 59.22 80 GLU A C 1
ATOM 620 O O . GLU A 1 80 ? -0.112 17.581 1.005 1.00 59.22 80 GLU A O 1
ATOM 625 N N . TYR A 1 81 ? -0.271 18.444 3.064 1.00 49.97 81 TYR A N 1
ATOM 626 C CA . TYR A 1 81 ? 0.754 19.468 2.873 1.00 49.97 81 TYR A CA 1
ATOM 627 C C . TYR A 1 81 ? 2.221 19.016 2.898 1.00 49.97 81 TYR A C 1
ATOM 629 O O . TYR A 1 81 ? 3.075 19.820 2.528 1.00 49.97 81 TYR A O 1
ATOM 637 N N . LEU A 1 82 ? 2.572 17.788 3.314 1.00 53.91 82 LEU A N 1
ATOM 638 C CA . LEU A 1 82 ? 3.984 17.507 3.657 1.00 53.91 82 LEU A CA 1
ATOM 639 C C . LEU A 1 82 ? 4.585 16.146 3.290 1.00 53.91 82 LEU A C 1
ATOM 641 O O . LEU A 1 82 ? 5.702 15.868 3.714 1.00 53.91 82 LEU A O 1
ATOM 645 N N . ASN A 1 83 ? 3.936 15.287 2.501 1.00 66.56 83 ASN A N 1
ATOM 646 C CA . ASN A 1 83 ? 4.478 13.935 2.322 1.00 66.56 83 ASN A CA 1
ATOM 647 C C . ASN A 1 83 ? 4.476 13.459 0.858 1.00 66.56 83 ASN A C 1
ATOM 649 O O . ASN A 1 83 ? 3.440 13.438 0.196 1.00 66.56 83 ASN A O 1
ATOM 653 N N . THR A 1 84 ? 5.636 13.014 0.373 1.00 80.25 84 THR A N 1
ATOM 654 C CA . THR A 1 84 ? 5.825 12.365 -0.946 1.00 80.25 84 THR A CA 1
ATOM 655 C C . THR A 1 84 ? 5.408 10.886 -0.935 1.00 80.25 84 THR A C 1
ATOM 657 O O . THR A 1 84 ? 5.147 10.301 -1.981 1.00 80.25 84 THR A O 1
ATOM 660 N N . HIS A 1 85 ? 5.275 10.296 0.256 1.00 85.75 85 HIS A N 1
ATOM 661 C CA . HIS A 1 85 ? 5.102 8.856 0.468 1.00 85.75 85 HIS A CA 1
ATOM 662 C C . HIS A 1 85 ? 3.651 8.466 0.777 1.00 85.75 85 HIS A C 1
ATOM 664 O O . HIS A 1 85 ? 2.904 9.266 1.345 1.00 85.75 85 HIS A O 1
ATOM 670 N N . TRP A 1 86 ? 3.236 7.239 0.458 1.00 84.94 86 TRP A N 1
ATOM 671 C CA . TRP A 1 86 ? 1.919 6.698 0.810 1.00 84.94 86 TRP A CA 1
ATOM 672 C C . TRP A 1 86 ? 1.701 6.761 2.322 1.00 84.94 86 TRP A C 1
ATOM 674 O O . TRP A 1 86 ? 0.712 7.327 2.784 1.00 84.94 86 TRP A O 1
ATOM 684 N N . PHE A 1 87 ? 2.681 6.283 3.087 1.00 81.62 87 PHE A N 1
ATOM 685 C CA . PHE A 1 87 ? 2.696 6.330 4.545 1.00 81.62 87 PHE A CA 1
ATOM 686 C C . PHE A 1 87 ? 3.766 7.313 5.029 1.00 81.62 87 PHE A C 1
ATOM 688 O O . PHE A 1 87 ? 4.772 7.526 4.357 1.00 81.62 87 PHE A O 1
ATOM 695 N N . LEU A 1 88 ? 3.544 7.947 6.185 1.00 66.75 88 LEU A N 1
ATOM 696 C CA . LEU A 1 88 ? 4.537 8.828 6.807 1.00 66.75 88 LEU A CA 1
ATOM 697 C C . LEU A 1 88 ? 5.856 8.060 6.985 1.00 66.75 88 LEU A C 1
ATOM 699 O O . LEU A 1 88 ? 5.836 6.913 7.437 1.00 66.75 88 LEU A O 1
ATOM 703 N N . SER A 1 89 ? 6.970 8.698 6.606 1.00 51.47 89 SER A N 1
ATOM 704 C CA . SER A 1 89 ? 8.314 8.104 6.572 1.00 51.47 89 SER A CA 1
ATOM 705 C C . SER A 1 89 ? 8.612 7.243 7.809 1.00 51.47 89 SER A C 1
ATOM 707 O O . SER A 1 89 ? 8.191 7.570 8.920 1.00 51.47 89 SER A O 1
ATOM 709 N N . LEU A 1 90 ? 9.344 6.147 7.570 1.00 51.19 90 LEU A N 1
ATOM 710 C CA . LEU A 1 90 ? 9.647 4.944 8.374 1.00 51.19 90 LEU A CA 1
ATOM 711 C C . LEU A 1 90 ? 9.681 5.048 9.917 1.00 51.19 90 LEU A C 1
ATOM 713 O O . LEU A 1 90 ? 9.512 4.028 10.585 1.00 51.19 90 LEU A O 1
ATOM 717 N N . GLY A 1 91 ? 9.839 6.234 10.502 1.00 49.19 91 GLY A N 1
ATOM 718 C CA . GLY A 1 91 ? 9.804 6.475 11.947 1.00 49.19 91 GLY A CA 1
ATOM 719 C C . GLY A 1 91 ? 8.437 6.297 12.624 1.00 49.19 91 GLY A C 1
ATOM 720 O O . GLY A 1 91 ? 8.382 6.309 13.848 1.00 49.19 91 GLY A O 1
ATOM 721 N N . GLN A 1 92 ? 7.337 6.137 11.877 1.00 49.38 92 GLN A N 1
ATOM 722 C CA . GLN A 1 92 ? 6.006 5.845 12.451 1.00 49.38 92 GLN A CA 1
ATOM 723 C C . GLN A 1 92 ? 5.539 4.398 12.214 1.00 49.38 92 GLN A C 1
ATOM 725 O O . GLN A 1 92 ? 4.712 3.893 12.967 1.00 49.38 92 GLN A O 1
ATOM 730 N N . CYS A 1 93 ? 6.090 3.694 11.217 1.00 48.28 93 CYS A N 1
ATOM 731 C CA . CYS A 1 93 ? 5.758 2.283 10.974 1.00 48.28 93 CYS A CA 1
ATOM 732 C C . CYS A 1 93 ? 6.543 1.327 11.892 1.00 48.28 93 CYS A C 1
ATOM 734 O O . CYS A 1 93 ? 6.104 0.204 12.143 1.00 48.28 93 CYS A O 1
ATOM 736 N N . GLN A 1 94 ? 7.694 1.763 12.420 1.00 41.66 94 GLN A N 1
ATOM 737 C CA . GLN A 1 94 ? 8.469 1.014 13.410 1.00 41.66 94 GLN A CA 1
ATOM 738 C C . GLN A 1 94 ? 8.067 1.408 14.838 1.00 41.66 94 GLN A C 1
ATOM 740 O O . GLN A 1 94 ? 8.643 2.307 15.433 1.00 41.66 94 GLN A O 1
ATOM 745 N N . GLY A 1 95 ? 7.085 0.699 15.399 1.00 48.12 95 GLY A N 1
ATOM 746 C CA . GLY A 1 95 ? 6.993 0.449 16.841 1.00 48.12 95 GLY A CA 1
ATOM 747 C C . GLY A 1 95 ? 6.986 1.666 17.775 1.00 48.12 95 GLY A C 1
ATOM 748 O O . GLY A 1 95 ? 7.938 1.884 18.519 1.00 48.12 95 GLY A O 1
ATOM 749 N N . GLN A 1 96 ? 5.848 2.354 17.857 1.00 43.19 96 GLN A N 1
ATOM 750 C CA . GLN A 1 96 ? 5.404 3.008 19.095 1.00 43.19 96 GLN A CA 1
ATOM 751 C C . GLN A 1 96 ? 3.972 2.568 19.421 1.00 43.19 96 GLN A C 1
ATOM 753 O O . GLN A 1 96 ? 3.055 3.373 19.504 1.00 43.19 96 GLN A O 1
ATOM 758 N N . ASP A 1 97 ? 3.784 1.262 19.592 1.00 47.28 97 ASP A N 1
ATOM 759 C CA . ASP A 1 97 ? 2.658 0.728 20.359 1.00 47.28 97 ASP A CA 1
ATOM 760 C C . ASP A 1 97 ? 3.201 0.358 21.747 1.00 47.28 97 ASP A C 1
ATOM 762 O O . ASP A 1 97 ? 3.532 -0.793 22.041 1.00 47.28 97 ASP A O 1
ATOM 766 N N . GLN A 1 98 ? 3.454 1.381 22.570 1.00 39.59 98 GLN A N 1
ATOM 767 C CA . GLN A 1 98 ? 3.672 1.153 23.993 1.00 39.59 98 GLN A CA 1
ATOM 768 C C . GLN A 1 98 ? 2.312 0.946 24.659 1.00 39.59 98 GLN A C 1
ATOM 770 O O . GLN A 1 98 ? 1.65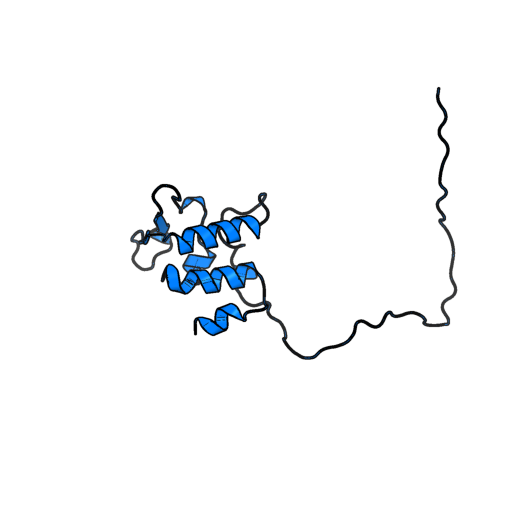7 1.900 25.060 1.00 39.59 98 GLN A O 1
ATOM 775 N N . GLY A 1 99 ? 1.955 -0.325 24.838 1.00 35.41 99 GLY A N 1
ATOM 776 C CA . GLY A 1 99 ? 1.183 -0.779 25.989 1.00 35.41 99 GLY A CA 1
ATOM 777 C C . GLY A 1 99 ? -0.334 -0.743 25.846 1.00 35.41 99 GLY A C 1
ATOM 778 O O . GLY A 1 99 ? -1.001 0.143 26.371 1.00 35.41 99 GLY A O 1
ATOM 779 N N . VAL A 1 100 ? -0.896 -1.832 25.324 1.00 44.84 100 VAL A N 1
ATOM 780 C CA . VAL A 1 100 ? -2.226 -2.281 25.746 1.00 44.84 100 VAL A CA 1
ATOM 781 C C . VAL A 1 100 ? -2.091 -2.916 27.135 1.00 44.84 100 VAL A C 1
ATOM 783 O O . VAL A 1 100 ? -1.727 -4.084 27.263 1.00 44.84 100 VAL A O 1
ATOM 786 N N . ALA A 1 101 ? -2.365 -2.145 28.189 1.00 39.69 101 ALA A N 1
ATOM 787 C CA . ALA A 1 101 ? -2.655 -2.677 29.520 1.00 39.69 101 ALA A CA 1
ATOM 788 C C . ALA A 1 101 ? -3.548 -1.718 30.325 1.00 39.69 101 ALA A C 1
ATOM 790 O O . ALA A 1 101 ? -3.086 -0.681 30.783 1.00 39.69 101 ALA A O 1
ATOM 791 N N . GLY A 1 102 ? -4.797 -2.133 30.559 1.00 34.31 102 GLY A N 1
ATOM 792 C CA . GLY A 1 102 ? -5.572 -1.780 31.755 1.00 34.31 102 GLY A CA 1
ATOM 793 C C . GLY A 1 102 ? -6.193 -0.381 31.796 1.00 34.31 102 GLY A C 1
ATOM 794 O O . GLY A 1 102 ? -5.512 0.635 31.770 1.00 34.31 102 GLY A O 1
ATOM 795 N N . GLY A 1 103 ? -7.520 -0.332 31.934 1.00 40.56 103 GLY A N 1
ATOM 796 C CA . GLY A 1 103 ? -8.249 0.916 32.124 1.00 40.56 103 GLY A CA 1
ATOM 797 C C . GLY A 1 103 ? -7.825 1.684 33.378 1.00 40.56 103 GLY A C 1
ATOM 798 O O . GLY A 1 103 ? -7.615 1.102 34.436 1.00 40.56 103 GLY A O 1
ATOM 799 N N . VAL A 1 104 ? -7.800 3.010 33.262 1.00 37.00 104 VAL A N 1
ATOM 800 C CA . VAL A 1 104 ? -7.941 3.942 34.382 1.00 37.00 104 VAL A CA 1
ATOM 801 C C . VAL A 1 104 ? -8.848 5.069 33.904 1.00 37.00 104 VAL A C 1
ATOM 803 O O . VAL A 1 104 ? -8.590 5.725 32.893 1.00 37.00 104 VAL A O 1
ATOM 806 N N . GLN A 1 105 ? -9.961 5.233 34.613 1.00 35.19 105 GLN A N 1
ATOM 807 C CA . GLN A 1 105 ? -10.890 6.341 34.456 1.00 35.19 105 GLN A CA 1
ATOM 808 C C . GLN A 1 105 ? -10.125 7.661 34.580 1.00 35.19 105 GLN A C 1
ATOM 810 O O . GLN A 1 105 ? -9.319 7.837 35.492 1.00 35.19 105 GLN A O 1
ATOM 815 N N . ARG A 1 106 ? -10.383 8.610 33.679 1.00 35.97 106 ARG A N 1
ATOM 816 C CA . ARG A 1 106 ? -9.941 9.989 33.884 1.00 35.97 106 ARG A CA 1
ATOM 817 C C . ARG A 1 106 ? -10.834 10.602 34.961 1.00 35.97 106 ARG A C 1
ATOM 819 O O . ARG A 1 106 ? -11.901 11.117 34.642 1.00 35.97 106 ARG A O 1
ATOM 826 N N . GLU A 1 107 ? -10.430 10.506 36.224 1.00 34.69 107 GLU A N 1
ATOM 827 C CA . GLU A 1 107 ? -11.037 11.323 37.274 1.00 34.69 107 GLU A CA 1
ATOM 828 C C . GLU A 1 107 ? -10.563 12.782 37.143 1.00 34.69 107 GLU A C 1
ATOM 830 O O . GLU A 1 107 ? -9.385 13.034 36.869 1.00 34.69 107 GLU A O 1
ATOM 835 N N . PRO A 1 108 ? -11.461 13.765 37.319 1.00 43.91 108 PRO A N 1
ATOM 836 C CA . PRO A 1 108 ? -11.110 15.172 37.258 1.00 43.91 108 PRO A CA 1
ATOM 837 C C . PRO A 1 108 ? -10.422 15.561 38.568 1.00 43.91 108 PRO A C 1
ATOM 839 O O . PRO A 1 108 ? -11.059 15.615 39.618 1.00 43.91 108 PRO A O 1
ATOM 842 N N . THR A 1 109 ? -9.122 15.856 38.539 1.00 44.00 109 THR A N 1
ATOM 843 C CA . THR A 1 109 ? -8.426 16.357 39.732 1.00 44.00 109 THR A CA 1
ATOM 844 C C . THR A 1 109 ? -8.857 17.793 40.032 1.00 44.00 109 THR A C 1
ATOM 846 O O . THR A 1 109 ? -8.221 18.766 39.632 1.00 44.00 109 THR A O 1
ATOM 849 N N . SER A 1 110 ? -9.957 17.925 40.769 1.00 39.00 110 SER A N 1
ATOM 850 C CA . SER A 1 110 ? -10.184 19.046 41.668 1.00 39.00 110 SER A CA 1
ATOM 851 C C . SER A 1 110 ? -9.425 18.809 42.976 1.00 39.00 110 SER A C 1
ATOM 853 O O . SER A 1 110 ? -9.492 17.715 43.526 1.00 39.00 110 SER A O 1
ATOM 855 N N . HIS A 1 111 ? -8.845 19.881 43.520 1.00 37.66 111 HIS A N 1
ATOM 856 C CA . HIS A 1 111 ? -8.531 20.072 44.943 1.00 37.66 111 HIS A CA 1
ATOM 857 C C . HIS A 1 111 ? -7.228 19.452 45.503 1.00 37.66 111 HIS A C 1
ATOM 859 O O . HIS A 1 111 ? -7.203 18.328 45.989 1.00 37.66 111 HIS A O 1
ATOM 865 N N . ILE A 1 112 ? -6.170 20.272 45.591 1.00 45.56 112 ILE A N 1
ATOM 866 C CA . ILE A 1 112 ? -5.190 20.184 46.689 1.00 45.56 112 ILE A CA 1
ATOM 867 C C . ILE A 1 112 ? -5.277 21.501 47.484 1.00 45.56 112 ILE A C 1
ATOM 869 O O . ILE A 1 112 ? -5.145 22.572 46.884 1.00 45.56 112 ILE A O 1
ATOM 873 N N . PRO A 1 113 ? -5.523 21.462 48.806 1.00 36.00 113 PRO A N 1
ATOM 874 C CA . PRO A 1 113 ? -5.557 22.646 49.657 1.00 36.00 113 PRO A CA 1
ATOM 875 C C . PRO A 1 113 ? -4.129 23.091 50.014 1.00 36.00 113 PRO A C 1
ATOM 877 O O . PRO A 1 113 ? -3.271 22.257 50.289 1.00 36.00 113 PRO A O 1
ATOM 880 N N . GLY A 1 114 ? -3.882 24.406 50.072 1.00 48.34 114 GLY A N 1
ATOM 881 C CA . GLY A 1 114 ? -2.723 24.949 50.799 1.00 48.34 114 GLY A CA 1
ATOM 882 C C . GLY A 1 114 ? -1.678 25.754 50.023 1.00 48.34 114 GLY A C 1
ATOM 883 O O . GLY A 1 114 ? -0.671 26.115 50.622 1.00 48.34 114 GLY A O 1
ATOM 884 N N . VAL A 1 115 ? -1.895 26.111 48.753 1.00 48.00 115 VAL A N 1
ATOM 885 C CA . VAL A 1 115 ? -1.027 27.090 48.069 1.00 48.00 115 VAL A CA 1
ATOM 886 C C . VAL A 1 115 ? -1.815 28.366 47.775 1.00 48.00 115 VAL A C 1
ATOM 888 O O . VAL A 1 115 ? -2.759 28.379 46.986 1.00 48.00 115 VAL A O 1
ATOM 891 N N . LEU A 1 116 ? -1.451 29.435 48.486 1.00 38.22 116 LEU A N 1
ATOM 892 C CA . LEU A 1 116 ? -1.969 30.790 48.308 1.00 38.22 116 LEU A CA 1
ATOM 893 C C . LEU A 1 116 ? -1.436 31.425 47.008 1.00 38.22 116 LEU A C 1
ATOM 895 O O . LEU A 1 116 ? -0.322 31.151 46.571 1.00 38.22 116 LEU A O 1
ATOM 899 N N . ARG A 1 117 ? -2.305 32.257 46.419 1.00 42.84 117 ARG A N 1
ATOM 900 C CA . ARG A 1 117 ? -2.276 32.905 45.089 1.00 42.84 117 ARG A CA 1
ATOM 901 C C . ARG A 1 117 ? -1.213 34.020 44.992 1.00 42.84 117 ARG A C 1
ATOM 903 O O . ARG A 1 117 ? -0.658 34.392 46.022 1.00 42.84 117 ARG A O 1
ATOM 910 N N . PRO A 1 118 ? -0.990 34.633 43.813 1.00 45.31 118 PRO A N 1
ATOM 911 C CA . PRO A 1 118 ? -1.769 35.840 43.455 1.00 45.31 118 PRO A CA 1
ATOM 912 C C . PRO A 1 118 ? -2.102 35.906 41.945 1.00 45.31 118 PRO A C 1
ATOM 914 O O . PRO A 1 118 ? -1.290 35.543 41.111 1.00 45.31 118 PRO A O 1
ATOM 917 N N . ALA A 1 119 ? -3.367 36.110 41.570 1.00 38.31 119 ALA A N 1
ATOM 918 C CA . ALA A 1 119 ? -3.955 37.410 41.209 1.00 38.31 119 ALA A CA 1
ATOM 919 C C . ALA A 1 119 ? -3.555 37.895 39.795 1.00 38.31 119 ALA A C 1
ATOM 921 O O . ALA A 1 119 ? -2.384 37.892 39.450 1.00 38.31 119 ALA A O 1
ATOM 922 N N . GLU A 1 120 ? -4.566 38.376 39.054 1.00 37.78 120 GLU A N 1
ATOM 923 C CA . GLU A 1 120 ? -4.475 39.136 37.788 1.00 37.78 120 GLU A CA 1
ATOM 924 C C . GLU A 1 120 ? -4.205 38.252 36.543 1.00 37.78 120 GLU A C 1
ATOM 926 O O . GLU A 1 120 ? -3.229 37.529 36.464 1.00 37.78 120 GLU A O 1
ATOM 931 N N . PHE A 1 121 ? -5.070 38.147 35.534 1.00 45.44 121 PHE A N 1
ATOM 932 C CA . PHE A 1 121 ? -5.782 39.209 34.836 1.00 45.44 121 PHE A CA 1
ATOM 933 C C . PHE A 1 121 ? -7.159 38.713 34.376 1.00 45.44 121 PHE A C 1
ATOM 935 O O . PHE A 1 121 ? -7.286 37.755 33.613 1.00 45.44 121 PHE A O 1
ATOM 942 N N . ALA A 1 122 ? -8.199 39.395 34.846 1.00 43.38 122 ALA A N 1
ATOM 943 C CA . ALA A 1 122 ? -9.535 39.293 34.297 1.00 43.38 122 ALA A CA 1
ATOM 944 C C . ALA A 1 122 ? -9.582 39.971 32.919 1.00 43.38 122 ALA A C 1
ATOM 946 O O . ALA A 1 122 ? -9.036 41.057 32.725 1.00 43.38 122 ALA A O 1
ATOM 947 N N . SER A 1 123 ? -10.294 39.346 31.984 1.00 45.91 123 SER A N 1
ATOM 948 C CA . SER A 1 123 ? -10.925 40.054 30.868 1.00 45.91 123 SER A CA 1
ATOM 949 C C . SER A 1 123 ? -11.926 41.083 31.420 1.00 45.91 123 SER A C 1
ATOM 951 O O . SER A 1 123 ? -12.490 40.868 32.498 1.00 45.91 123 SER A O 1
ATOM 953 N N . PRO A 1 124 ? -12.241 42.142 30.660 1.00 53.53 124 PRO A N 1
ATOM 954 C CA . PRO A 1 124 ? -13.646 42.223 30.291 1.00 53.53 124 PRO A CA 1
ATOM 955 C C . PRO A 1 124 ? -13.904 42.591 28.828 1.00 53.53 124 PRO A C 1
ATOM 957 O O . PRO A 1 124 ? -13.225 43.388 28.187 1.00 53.53 124 PRO A O 1
ATOM 960 N N . VAL A 1 125 ? -14.981 41.971 28.368 1.00 50.59 125 VAL A N 1
ATOM 961 C CA . VAL A 1 125 ? -15.872 42.300 27.260 1.00 50.59 125 VAL A CA 1
ATOM 962 C C . VAL A 1 125 ? -16.094 43.810 27.067 1.00 50.59 125 VAL A C 1
ATOM 964 O O . VAL A 1 125 ? -16.477 44.505 28.000 1.00 50.59 125 VAL A O 1
ATOM 967 N N . GLY A 1 126 ? -16.004 44.241 25.802 1.00 43.16 126 GLY A N 1
ATOM 968 C CA . GLY A 1 126 ? -16.961 45.153 25.161 1.00 43.16 126 GLY A CA 1
ATOM 969 C C . GLY A 1 126 ? -16.783 46.663 25.353 1.00 43.16 126 GLY A C 1
ATOM 970 O O . GLY A 1 126 ? -17.130 47.193 26.398 1.00 43.16 126 GLY A O 1
ATOM 971 N N . ALA A 1 127 ? -16.404 47.361 24.274 1.00 49.03 127 ALA A N 1
ATOM 972 C CA . ALA A 1 127 ? -17.099 48.561 23.779 1.00 49.03 127 ALA A CA 1
ATOM 973 C C . ALA A 1 127 ? -16.449 49.076 22.478 1.00 49.03 127 ALA A C 1
ATOM 975 O O . ALA A 1 127 ? -15.343 49.606 22.476 1.00 49.03 127 ALA A O 1
ATOM 976 N N . ASN A 1 128 ? -17.183 48.939 21.374 1.00 46.81 128 ASN A N 1
ATOM 977 C CA . ASN A 1 128 ? -17.113 49.822 20.205 1.00 46.81 128 ASN A CA 1
ATOM 978 C C . ASN A 1 128 ? -17.760 51.168 20.602 1.00 46.81 128 ASN A C 1
ATOM 980 O O . ASN A 1 128 ? -18.774 51.138 21.308 1.00 46.81 128 ASN A O 1
ATOM 984 N N . PRO A 1 129 ? -17.227 52.330 20.186 1.00 50.84 129 PRO A N 1
ATOM 985 C CA . PRO A 1 129 ? -17.916 53.043 19.106 1.00 50.84 129 PRO A CA 1
ATOM 986 C C . PRO A 1 129 ? -16.981 53.801 18.141 1.00 50.84 129 PRO A C 1
ATOM 988 O O . PRO A 1 129 ? -16.104 54.555 18.547 1.00 50.84 129 PRO A O 1
ATOM 991 N N . LEU A 1 130 ? -17.260 53.635 16.847 1.00 49.06 130 LEU A N 1
ATOM 992 C CA . LEU A 1 130 ? -17.379 54.671 15.808 1.00 49.06 130 LEU A CA 1
ATOM 993 C C . LEU A 1 130 ? -16.718 56.042 16.089 1.00 49.06 130 LEU A C 1
ATOM 995 O O . LEU A 1 130 ? -17.322 56.877 16.765 1.00 49.06 130 LEU A O 1
ATOM 999 N N . ARG A 1 131 ? -15.600 56.336 15.412 1.00 43.09 131 ARG A N 1
ATOM 1000 C CA . ARG A 1 131 ? -15.439 57.514 14.533 1.00 43.09 131 ARG A CA 1
ATOM 1001 C C . ARG A 1 131 ? -14.132 57.477 13.754 1.00 43.09 131 ARG A C 1
ATOM 1003 O O . ARG A 1 131 ? -13.113 57.071 14.346 1.00 43.09 131 ARG A O 1
#

Secondary structure (DSSP, 8-state):
-HHHHTT--S-HHHHHHHHHHHHH---HHHHHT-BSTTEETTTTEEEE-TTTSTTS--EEEEPPHHHHHHHHHHHHHS-TTS-SBSSS-TTTTS-------------------------------------

Organism: NCBI:txid2175090